Protein AF-A0A3D9FK11-F1 (afdb_monomer)

Foldseek 3Di:
DDDDDDDDDPDDPDPPPDPDDDFDDPPPPVVVRVVVSVVVCVVVCVVVVVVVPPDDDDPVVVVVVVVVVVVVVVVVVVVVVCVVVVD

Nearest PDB structures (foldseek):
  8any-assembly1_AQ  TM=7.984E-01  e=3.825E-03  Homo sapiens
  7og4-assembly1_AQ  TM=7.961E-01  e=4.132E-03  Homo sapiens
  6gaz-assembly1_AU  TM=7.133E-01  e=5.626E-03  Sus scrofa
  7nql-assembly1_AU  TM=8.027E-01  e=2.632E-02  Sus scrofa
  6nf8-assembly1_U  TM=9.015E-01  e=7.174E-02  Bos taurus

Organism: NCBI:txid680125

Sequence (87 aa):
MSAGVIGSRNEMVRLETYGFMQVSVRDNNVDQALRALKKKLQREGVYREMKLRRHYEKPSEKRARERAAAVRRARKLERKRLERDGS

InterPro domains:
  IPR001911 Small ribosomal subunit protein bS21 [MF_00358] (20-75)
  IPR001911 Small ribosomal subunit protein bS21 [PF01165] (22-75)
  IPR001911 Small ribosomal subunit protein bS21 [PR00976] (31-40)
  IPR001911 Small ribosomal subunit protein bS21 [PR00976] (43-53)
  IPR001911 Small ribosomal subunit protein bS21 [PR00976] (55-65)
  IPR001911 Small ribosomal subunit protein bS21 [PTHR21109] (21-76)
  IPR001911 Small ribosomal subunit protein bS21 [TIGR00030] (21-76)
  IPR018278 Small ribosomal subunit protein bS21, conserved site [PS01181] (31-43)
  IPR038380 Small ribosomal subunit protein bS21 superfamily [G3DSA:1.20.5.1150] (34-85)

Structure (mmCIF, N/CA/C/O backbone):
data_AF-A0A3D9FK11-F1
#
_entry.id   AF-A0A3D9FK11-F1
#
loop_
_atom_site.group_PDB
_atom_site.id
_atom_site.type_symbol
_atom_site.label_atom_id
_atom_site.label_alt_id
_atom_site.label_comp_id
_atom_site.label_asym_id
_atom_site.label_entity_id
_atom_site.label_seq_id
_atom_site.pdbx_PDB_ins_code
_atom_site.Cartn_x
_atom_site.Cartn_y
_atom_site.Cartn_z
_atom_site.occupancy
_atom_site.B_iso_or_equiv
_atom_site.auth_seq_id
_atom_site.auth_comp_id
_atom_site.auth_asym_id
_atom_site.auth_atom_id
_atom_site.pdbx_PDB_model_num
ATOM 1 N N . MET A 1 1 ? 24.555 -32.791 -46.141 1.00 45.47 1 MET A N 1
ATOM 2 C CA . MET A 1 1 ? 24.802 -33.158 -44.732 1.00 45.47 1 MET A CA 1
ATOM 3 C C . MET A 1 1 ? 25.217 -31.906 -43.978 1.00 45.47 1 MET A C 1
ATOM 5 O O . MET A 1 1 ? 26.353 -31.480 -44.101 1.00 45.47 1 MET A O 1
ATOM 9 N N . SER A 1 2 ? 24.286 -31.298 -43.251 1.00 37.12 2 SER A N 1
ATOM 10 C CA . SER A 1 2 ? 24.558 -30.271 -42.239 1.00 37.12 2 SER A CA 1
ATOM 11 C C . SER A 1 2 ? 23.332 -30.223 -41.328 1.00 37.12 2 SER A C 1
ATOM 13 O O . SER A 1 2 ? 22.315 -29.611 -41.640 1.00 37.12 2 SER A O 1
ATOM 15 N N . ALA A 1 3 ? 23.396 -30.995 -40.244 1.00 42.50 3 ALA A N 1
ATOM 16 C CA . ALA A 1 3 ? 22.359 -31.048 -39.227 1.00 42.50 3 ALA A CA 1
ATOM 17 C C . ALA A 1 3 ? 22.396 -29.751 -38.405 1.00 42.50 3 ALA A C 1
ATOM 19 O O . ALA A 1 3 ? 23.244 -29.583 -37.532 1.00 42.50 3 ALA A O 1
ATOM 20 N N . GLY A 1 4 ? 21.482 -28.827 -38.701 1.00 42.59 4 GLY A N 1
ATOM 21 C CA . GLY A 1 4 ? 21.180 -27.679 -37.850 1.00 42.59 4 GLY A CA 1
ATOM 22 C C . GLY A 1 4 ? 20.292 -28.105 -36.682 1.00 42.59 4 GLY A C 1
ATOM 23 O O . GLY A 1 4 ? 19.073 -28.000 -36.747 1.00 42.59 4 GLY A O 1
ATOM 24 N N . VAL A 1 5 ? 20.919 -28.622 -35.630 1.00 51.69 5 VAL A N 1
ATOM 25 C CA . VAL A 1 5 ? 20.375 -28.725 -34.265 1.00 51.69 5 VAL A CA 1
ATOM 26 C C . VAL A 1 5 ? 20.445 -27.286 -33.699 1.00 51.69 5 VAL A C 1
ATOM 28 O O . VAL A 1 5 ? 21.453 -26.624 -33.901 1.00 51.69 5 VAL A O 1
ATOM 31 N N . ILE A 1 6 ? 19.471 -26.650 -33.047 1.00 48.41 6 ILE A N 1
ATOM 32 C CA . ILE A 1 6 ? 18.576 -27.070 -31.972 1.00 48.41 6 ILE A CA 1
ATOM 33 C C . ILE A 1 6 ? 17.355 -26.132 -32.005 1.00 48.41 6 ILE A C 1
ATOM 35 O O . ILE A 1 6 ? 17.470 -24.935 -31.743 1.00 48.41 6 ILE A O 1
ATOM 39 N N . GLY A 1 7 ? 16.166 -26.684 -32.242 1.00 50.00 7 GLY A N 1
ATOM 40 C CA . GLY A 1 7 ? 14.945 -26.104 -31.694 1.00 50.00 7 GLY A CA 1
ATOM 41 C C . GLY A 1 7 ? 14.957 -26.314 -30.182 1.00 50.00 7 GLY 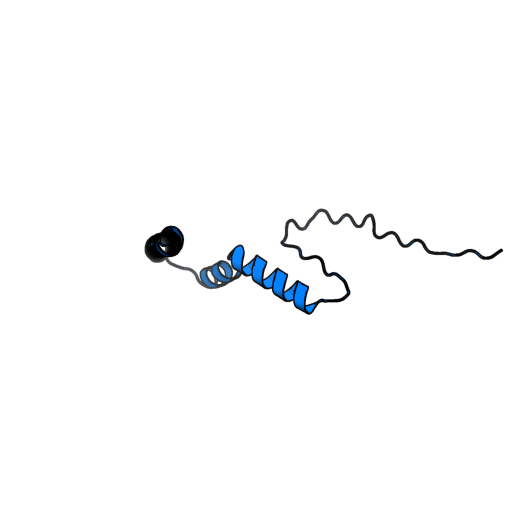A C 1
ATOM 42 O O . GLY A 1 7 ? 14.761 -27.436 -29.714 1.00 50.00 7 GLY A O 1
ATOM 43 N N . SER A 1 8 ? 15.207 -25.257 -29.406 1.00 48.66 8 SER A N 1
ATOM 44 C CA . SER A 1 8 ? 15.031 -25.317 -27.954 1.00 48.66 8 SER A CA 1
ATOM 45 C C . SER A 1 8 ? 13.662 -24.769 -27.595 1.00 48.66 8 SER A C 1
ATOM 47 O O . SER A 1 8 ? 13.479 -23.575 -27.374 1.00 48.66 8 SER A O 1
ATOM 49 N N . ARG A 1 9 ? 12.710 -25.705 -27.575 1.00 51.41 9 ARG A N 1
ATOM 50 C CA . ARG A 1 9 ? 11.531 -25.765 -26.706 1.00 51.41 9 ARG A CA 1
ATOM 51 C C . ARG A 1 9 ? 11.566 -24.730 -25.574 1.00 51.41 9 ARG A C 1
ATOM 53 O O . ARG A 1 9 ? 12.170 -24.974 -24.537 1.00 51.41 9 ARG A O 1
ATOM 60 N N . ASN A 1 10 ? 10.888 -23.605 -25.770 1.00 45.72 10 ASN A N 1
ATOM 61 C CA . ASN A 1 10 ? 10.402 -22.781 -24.661 1.00 45.72 10 ASN A CA 1
ATOM 62 C C . ASN A 1 10 ? 8.865 -22.788 -24.606 1.00 45.72 10 ASN A C 1
ATOM 64 O O . ASN A 1 10 ? 8.240 -21.905 -24.029 1.00 45.72 10 ASN A O 1
ATOM 68 N N . GLU A 1 11 ? 8.258 -23.822 -25.187 1.00 50.09 11 GLU A N 1
ATOM 69 C CA . GLU A 1 11 ? 6.981 -24.346 -24.729 1.00 50.09 11 GLU A CA 1
ATOM 70 C C . GLU A 1 11 ? 7.285 -25.466 -23.734 1.00 50.09 11 GLU A C 1
ATOM 72 O O . GLU A 1 11 ? 8.142 -26.311 -23.989 1.00 50.09 11 GLU A O 1
ATOM 77 N N . MET A 1 12 ? 6.537 -25.503 -22.632 1.00 35.97 12 MET A N 1
ATOM 78 C CA . MET A 1 12 ? 6.448 -26.661 -21.739 1.00 35.97 12 MET A CA 1
ATOM 79 C C . MET A 1 12 ? 7.543 -26.794 -20.664 1.00 35.97 12 MET A C 1
ATOM 81 O O . MET A 1 12 ? 8.121 -27.856 -20.465 1.00 35.97 12 MET A O 1
ATOM 85 N N . VAL A 1 13 ? 7.706 -25.760 -19.834 1.00 49.22 13 VAL A N 1
ATOM 86 C CA . VAL A 1 13 ? 7.854 -26.018 -18.391 1.00 49.22 13 VAL A CA 1
ATOM 87 C C . VAL A 1 13 ? 6.535 -25.646 -17.730 1.00 49.22 13 VAL A C 1
ATOM 89 O O . VAL A 1 13 ? 6.302 -24.509 -17.324 1.00 49.22 13 VAL A O 1
ATOM 92 N N . ARG A 1 14 ? 5.641 -26.641 -17.654 1.00 48.88 14 ARG A N 1
ATOM 93 C CA . ARG A 1 14 ? 4.672 -26.708 -16.561 1.00 48.88 14 ARG A CA 1
ATOM 94 C C . ARG A 1 14 ? 5.475 -26.600 -15.270 1.00 48.88 14 ARG A C 1
ATOM 96 O O . ARG A 1 14 ? 6.166 -27.538 -14.896 1.00 48.88 14 ARG A O 1
ATOM 103 N N . LEU A 1 15 ? 5.331 -25.480 -14.586 1.00 42.34 15 LEU A N 1
ATOM 104 C CA . LEU A 1 15 ? 5.266 -25.479 -13.136 1.00 42.34 15 LEU A CA 1
ATOM 105 C C . LEU A 1 15 ? 3.923 -24.850 -12.779 1.00 42.34 15 LEU A C 1
ATOM 107 O O . LEU A 1 15 ? 3.806 -23.681 -12.418 1.00 42.34 15 LEU A O 1
ATOM 111 N N . GLU A 1 16 ? 2.877 -25.657 -12.940 1.00 45.16 16 GLU A N 1
ATOM 112 C CA . GLU A 1 16 ? 1.669 -25.513 -12.140 1.00 45.16 16 GLU A CA 1
ATOM 113 C C . GLU A 1 16 ? 2.096 -25.641 -10.675 1.00 45.16 16 GLU A C 1
ATOM 115 O O . GLU A 1 16 ? 2.310 -26.750 -10.207 1.00 45.16 16 GLU A O 1
ATOM 120 N N . THR A 1 17 ? 2.362 -24.523 -9.991 1.00 54.44 17 THR A N 1
ATOM 121 C CA . THR A 1 17 ? 2.396 -24.418 -8.509 1.00 54.44 17 THR A CA 1
ATOM 122 C C . THR A 1 17 ? 2.694 -23.017 -7.961 1.00 54.44 17 THR A C 1
ATOM 124 O O . THR A 1 17 ? 2.845 -22.873 -6.753 1.00 54.44 17 THR A O 1
ATOM 127 N N . TYR A 1 18 ? 2.703 -21.946 -8.762 1.00 47.00 18 TYR A N 1
ATOM 128 C CA . TYR A 1 18 ? 2.761 -20.592 -8.201 1.00 47.00 18 TYR A CA 1
ATOM 129 C C . TYR A 1 18 ? 1.649 -19.706 -8.771 1.00 47.00 18 TYR A C 1
ATOM 131 O O . TYR A 1 18 ? 1.829 -19.027 -9.775 1.00 47.00 18 TYR A O 1
ATOM 139 N N . GLY A 1 19 ? 0.508 -19.647 -8.076 1.00 52.41 19 GLY A N 1
ATOM 140 C CA . GLY A 1 19 ? -0.508 -18.595 -8.243 1.00 52.41 19 GLY A CA 1
ATOM 141 C C . GLY A 1 19 ? -0.026 -17.227 -7.737 1.00 52.41 19 GLY A C 1
ATOM 142 O O . GLY A 1 19 ? -0.747 -16.540 -7.020 1.00 52.41 19 GLY A O 1
ATOM 143 N N . PHE A 1 20 ? 1.222 -16.863 -8.039 1.00 64.56 20 PHE A N 1
ATOM 144 C CA . PHE A 1 20 ? 1.901 -15.675 -7.533 1.00 64.56 20 PHE A CA 1
ATOM 145 C C . PHE A 1 20 ? 2.121 -14.651 -8.648 1.00 64.56 20 PHE A C 1
ATOM 147 O O . PHE A 1 20 ? 2.247 -14.978 -9.827 1.00 64.56 20 PHE A O 1
ATOM 154 N N . MET A 1 21 ? 2.160 -13.380 -8.254 1.00 76.88 21 MET A N 1
ATOM 155 C CA . MET A 1 21 ? 2.246 -12.238 -9.156 1.00 76.88 21 MET A CA 1
ATOM 156 C C . MET A 1 21 ? 3.463 -12.279 -10.099 1.00 76.88 21 MET A C 1
ATOM 158 O O . MET A 1 21 ? 4.608 -12.231 -9.653 1.00 76.88 21 MET A O 1
ATOM 162 N N . GLN A 1 22 ? 3.198 -12.255 -11.412 1.00 79.88 22 GLN A N 1
ATOM 163 C CA . GLN A 1 22 ? 4.201 -12.348 -12.480 1.00 79.88 22 GL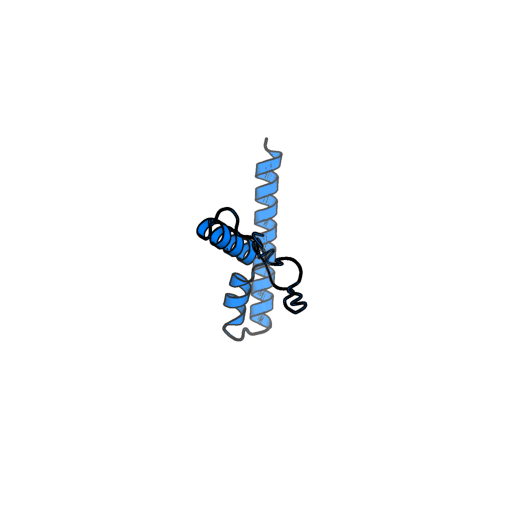N A CA 1
ATOM 164 C C . GLN A 1 22 ? 4.365 -11.037 -13.284 1.00 79.88 22 GLN A C 1
ATOM 166 O O . GLN A 1 22 ? 3.424 -10.246 -13.473 1.00 79.88 22 GLN A O 1
ATOM 171 N N . VAL A 1 23 ? 5.574 -10.813 -13.812 1.00 83.19 23 VAL A N 1
ATOM 172 C CA . VAL A 1 23 ? 5.882 -9.788 -14.826 1.00 83.19 23 VAL A CA 1
ATOM 173 C C . VAL A 1 23 ? 6.741 -10.395 -15.936 1.00 83.19 23 VAL A C 1
ATOM 175 O O . VAL A 1 23 ? 7.736 -11.050 -15.654 1.00 83.19 23 VAL A O 1
ATOM 178 N N . SER A 1 24 ? 6.360 -10.161 -17.196 1.00 84.50 24 SER A N 1
ATOM 179 C CA . SER A 1 24 ? 7.158 -10.520 -18.372 1.00 84.50 24 SER A CA 1
ATOM 180 C C . SER A 1 24 ? 8.229 -9.462 -18.635 1.00 84.50 24 SER A C 1
ATOM 182 O O . SER A 1 24 ? 7.904 -8.274 -18.714 1.00 84.50 24 SER A O 1
ATOM 184 N N . VAL A 1 25 ? 9.475 -9.885 -18.827 1.00 86.31 25 VAL A N 1
ATOM 185 C CA . VAL A 1 25 ? 10.569 -9.022 -19.290 1.00 86.31 25 VAL A CA 1
ATOM 186 C C . VAL A 1 25 ? 10.620 -9.109 -20.816 1.00 86.31 25 VAL A C 1
ATOM 188 O O . VAL A 1 25 ? 10.574 -10.208 -21.363 1.00 86.31 25 VAL A O 1
ATOM 191 N N . ARG A 1 26 ? 10.689 -7.967 -21.505 1.00 85.06 26 ARG A N 1
ATOM 192 C CA . ARG A 1 26 ? 10.890 -7.889 -22.962 1.00 85.06 26 ARG A CA 1
ATOM 193 C C . ARG A 1 26 ? 12.180 -7.125 -23.246 1.00 85.06 26 ARG A C 1
ATOM 195 O O . ARG A 1 26 ? 12.559 -6.269 -22.446 1.00 85.06 26 ARG A O 1
ATOM 202 N N . ASP A 1 27 ? 12.855 -7.473 -24.339 1.00 80.12 27 ASP A N 1
ATOM 203 C CA . ASP A 1 27 ? 14.008 -6.735 -24.884 1.00 80.12 27 ASP A CA 1
ATOM 204 C C . ASP A 1 27 ? 15.156 -6.511 -23.881 1.00 80.12 27 ASP A C 1
ATOM 206 O O . ASP A 1 27 ? 15.812 -5.474 -23.872 1.00 80.12 27 ASP A O 1
ATOM 210 N N . ASN A 1 28 ? 15.367 -7.481 -22.983 1.00 79.75 28 ASN A N 1
ATOM 211 C CA . ASN A 1 28 ? 16.339 -7.426 -21.884 1.00 79.75 28 ASN A CA 1
ATOM 212 C C . ASN A 1 28 ? 16.181 -6.216 -20.929 1.00 79.75 28 ASN A C 1
ATOM 214 O O . ASN A 1 28 ? 17.089 -5.888 -20.167 1.00 79.75 28 ASN A O 1
ATOM 218 N N . ASN A 1 29 ? 15.018 -5.553 -20.922 1.00 84.88 29 ASN A N 1
ATOM 219 C CA . ASN A 1 29 ? 14.762 -4.398 -20.062 1.00 84.88 29 ASN A CA 1
ATOM 220 C C . ASN A 1 29 ? 14.278 -4.828 -18.667 1.00 84.88 29 ASN A C 1
ATOM 222 O O . ASN A 1 29 ? 13.095 -4.744 -18.312 1.00 84.88 29 ASN A O 1
ATOM 226 N N . VAL A 1 30 ? 15.220 -5.320 -17.867 1.00 83.44 30 VAL A N 1
ATOM 227 C CA . VAL A 1 30 ? 14.961 -5.853 -16.522 1.00 83.44 30 VAL A CA 1
ATOM 228 C C . VAL A 1 30 ? 14.494 -4.759 -15.559 1.00 83.44 30 VAL A C 1
ATOM 230 O O . VAL A 1 30 ? 13.558 -4.970 -14.784 1.00 83.44 30 VAL A O 1
ATOM 233 N N . ASP A 1 31 ? 15.064 -3.558 -15.638 1.00 86.69 31 ASP A N 1
ATOM 234 C CA . ASP A 1 31 ? 14.715 -2.453 -14.738 1.00 86.69 31 ASP A CA 1
ATOM 235 C C . ASP A 1 31 ? 13.257 -2.020 -14.873 1.00 86.69 31 ASP A C 1
ATOM 237 O O . ASP A 1 31 ? 12.571 -1.743 -13.879 1.00 86.69 31 ASP A O 1
ATOM 241 N N . GLN A 1 32 ? 12.741 -1.982 -16.102 1.00 86.62 32 GLN A N 1
ATOM 242 C CA . GLN A 1 32 ? 11.344 -1.648 -16.334 1.00 86.62 32 GLN A CA 1
ATOM 243 C C . GLN A 1 32 ? 10.415 -2.736 -15.788 1.00 86.62 32 GLN A C 1
ATOM 245 O O . GLN A 1 32 ? 9.401 -2.413 -15.158 1.00 86.62 32 GLN A O 1
ATOM 250 N N . ALA A 1 33 ? 10.777 -4.009 -15.959 1.00 85.69 33 ALA A N 1
ATOM 251 C CA . ALA A 1 33 ? 10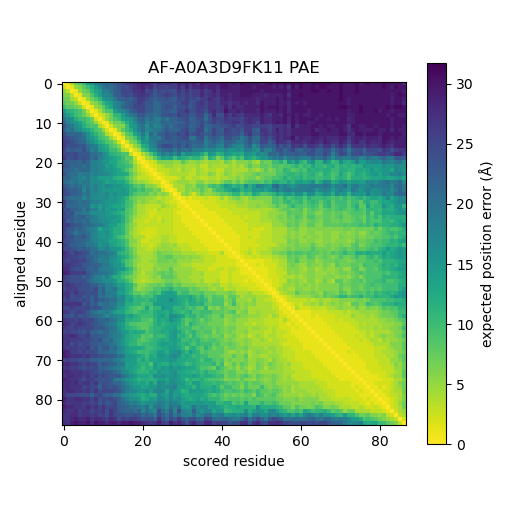.022 -5.127 -15.408 1.00 85.69 33 ALA A CA 1
ATOM 252 C C . ALA A 1 33 ? 9.993 -5.095 -13.871 1.00 85.69 33 ALA A C 1
ATOM 254 O O . ALA A 1 33 ? 8.923 -5.234 -13.272 1.00 85.69 33 ALA A O 1
ATOM 255 N N . LEU A 1 34 ? 11.121 -4.797 -13.219 1.00 87.88 34 LEU A N 1
ATOM 256 C CA . LEU A 1 34 ? 11.190 -4.637 -11.763 1.00 87.88 34 LEU A CA 1
ATOM 257 C C . LEU A 1 34 ? 10.336 -3.460 -11.274 1.00 87.88 34 LEU A C 1
ATOM 259 O O . LEU A 1 34 ? 9.604 -3.576 -10.284 1.00 87.88 34 LEU A O 1
ATOM 263 N N . ARG A 1 35 ? 10.349 -2.329 -11.991 1.00 88.44 35 ARG A N 1
ATOM 264 C CA . ARG A 1 35 ? 9.467 -1.188 -11.692 1.00 88.44 35 ARG A CA 1
ATOM 265 C C . ARG A 1 35 ? 7.993 -1.556 -11.846 1.00 88.44 35 ARG A C 1
ATOM 267 O O . ARG A 1 35 ? 7.177 -1.155 -11.012 1.00 88.44 35 ARG A O 1
ATOM 274 N N . ALA A 1 36 ? 7.641 -2.303 -12.889 1.00 88.00 36 ALA A N 1
ATOM 275 C CA . ALA A 1 36 ? 6.279 -2.770 -13.112 1.00 88.00 36 ALA A CA 1
ATOM 276 C C . ALA A 1 36 ? 5.831 -3.730 -12.000 1.00 88.00 36 ALA A C 1
ATOM 278 O O . ALA A 1 36 ? 4.745 -3.548 -11.449 1.00 88.00 36 ALA A O 1
ATOM 279 N N . LEU A 1 37 ? 6.687 -4.674 -11.601 1.00 87.94 37 LEU A N 1
ATOM 280 C CA . LEU A 1 37 ? 6.422 -5.614 -10.511 1.00 87.94 37 LEU A CA 1
ATOM 281 C C . LEU A 1 37 ? 6.183 -4.878 -9.190 1.00 87.94 37 LEU A C 1
ATOM 283 O O . LEU A 1 37 ? 5.158 -5.085 -8.541 1.00 87.94 37 LEU A O 1
ATOM 287 N N . LYS A 1 38 ? 7.067 -3.937 -8.837 1.00 88.44 38 LYS A N 1
ATOM 288 C CA . LYS A 1 38 ? 6.918 -3.098 -7.640 1.00 88.44 38 LYS A CA 1
ATOM 289 C C . LYS A 1 38 ? 5.595 -2.332 -7.644 1.00 88.44 38 LYS A C 1
ATOM 291 O O . LYS A 1 38 ? 4.913 -2.284 -6.622 1.00 88.44 38 LYS A O 1
ATOM 296 N N . LYS A 1 39 ? 5.202 -1.759 -8.787 1.00 89.62 39 LYS A N 1
ATOM 297 C CA . LYS A 1 39 ? 3.914 -1.061 -8.925 1.00 89.62 39 LYS A CA 1
ATOM 298 C C . LYS A 1 39 ? 2.728 -2.009 -8.739 1.00 89.62 39 LYS A C 1
ATOM 300 O O . LYS A 1 39 ? 1.766 -1.618 -8.080 1.00 89.62 39 LYS A O 1
ATOM 305 N N . LYS A 1 40 ? 2.775 -3.231 -9.279 1.00 86.44 40 LYS A N 1
ATOM 306 C CA . LYS A 1 40 ? 1.701 -4.214 -9.071 1.00 86.44 40 LYS A CA 1
ATOM 307 C C . LYS A 1 40 ? 1.610 -4.647 -7.596 1.00 86.44 40 LYS A C 1
ATOM 309 O O . LYS A 1 40 ? 0.534 -4.538 -7.018 1.00 86.44 40 LYS A O 1
ATOM 314 N N . LEU A 1 41 ? 2.737 -4.957 -6.942 1.00 85.12 41 LEU A N 1
ATOM 315 C CA . LEU A 1 41 ? 2.808 -5.276 -5.499 1.00 85.12 41 LEU A CA 1
ATOM 316 C C . LEU A 1 41 ? 2.259 -4.155 -4.608 1.00 85.12 41 LEU A C 1
ATOM 318 O O . LEU A 1 41 ? 1.602 -4.400 -3.597 1.00 85.12 41 LEU A O 1
ATOM 322 N N . GLN A 1 42 ? 2.510 -2.901 -4.982 1.00 86.25 42 GLN A N 1
ATOM 323 C CA . GLN A 1 42 ? 1.959 -1.748 -4.273 1.00 86.25 42 GLN A CA 1
ATOM 324 C C . GLN A 1 42 ? 0.443 -1.611 -4.451 1.00 86.25 42 GLN A C 1
ATOM 326 O O . GLN A 1 42 ? -0.232 -1.221 -3.499 1.00 86.25 42 GLN A O 1
ATOM 331 N N . ARG A 1 43 ? -0.097 -1.927 -5.637 1.00 85.12 43 ARG A N 1
ATOM 332 C CA . ARG A 1 43 ? -1.546 -1.901 -5.906 1.00 85.12 43 ARG A CA 1
ATOM 333 C C . ARG A 1 43 ? -2.285 -2.992 -5.145 1.00 85.12 43 ARG A C 1
ATOM 335 O O . ARG A 1 43 ? -3.317 -2.700 -4.553 1.00 85.12 43 ARG A O 1
ATOM 342 N N . GLU A 1 44 ? -1.729 -4.199 -5.121 1.00 84.25 44 GLU A N 1
ATOM 343 C CA . GLU A 1 44 ? -2.265 -5.315 -4.332 1.00 84.25 44 GLU A CA 1
ATOM 344 C C . GLU A 1 44 ? -2.149 -5.070 -2.822 1.00 84.25 44 GLU A C 1
ATOM 346 O O . GLU A 1 44 ? -2.824 -5.708 -2.025 1.00 84.25 44 GLU A O 1
ATOM 351 N N . GLY A 1 45 ? -1.334 -4.095 -2.403 1.00 83.06 45 GLY A N 1
ATOM 352 C CA . GLY A 1 45 ? -1.215 -3.703 -1.003 1.00 83.06 45 GLY A CA 1
ATOM 353 C C . GLY A 1 45 ? -0.329 -4.633 -0.176 1.00 83.06 45 GLY A C 1
ATOM 354 O O . GLY A 1 45 ? -0.242 -4.441 1.037 1.00 83.06 45 GLY A O 1
ATOM 355 N N . VAL A 1 46 ? 0.392 -5.558 -0.817 1.00 84.88 46 VAL A N 1
ATOM 356 C CA . VAL A 1 46 ? 1.257 -6.561 -0.174 1.00 84.88 46 VAL A CA 1
ATOM 357 C C . VAL A 1 46 ? 2.237 -5.905 0.798 1.00 84.88 46 VAL A C 1
ATOM 359 O O . VAL A 1 46 ? 2.298 -6.274 1.963 1.00 84.88 46 VAL A O 1
ATOM 362 N N . TYR A 1 47 ? 2.934 -4.841 0.391 1.00 83.69 47 TYR A N 1
ATOM 363 C CA . TYR A 1 47 ? 3.867 -4.137 1.284 1.00 83.69 47 TYR A CA 1
ATOM 364 C C . TYR A 1 47 ? 3.192 -3.488 2.497 1.00 83.69 47 TYR A C 1
ATOM 366 O O . TYR A 1 47 ? 3.777 -3.407 3.580 1.00 83.69 47 TYR A O 1
ATOM 374 N N . ARG A 1 48 ? 1.961 -2.998 2.324 1.00 84.38 48 ARG A N 1
ATOM 375 C 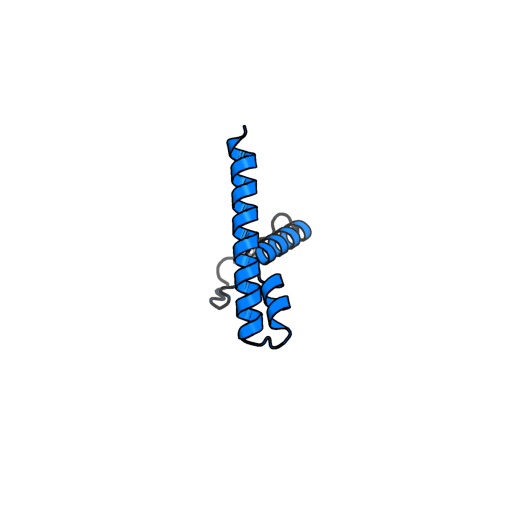CA . ARG A 1 48 ? 1.189 -2.401 3.415 1.00 84.38 48 ARG A CA 1
ATOM 376 C C . ARG A 1 48 ? 0.783 -3.479 4.410 1.00 84.38 48 ARG A C 1
ATOM 378 O O . ARG A 1 48 ? 0.918 -3.267 5.612 1.00 84.38 48 ARG A O 1
ATOM 385 N N . GLU A 1 49 ? 0.336 -4.620 3.911 1.00 85.12 49 GLU A N 1
ATOM 386 C CA . GLU A 1 49 ? -0.019 -5.775 4.722 1.00 85.12 49 GLU A CA 1
ATOM 387 C C . GLU A 1 49 ? 1.192 -6.365 5.449 1.00 85.12 49 GLU A C 1
ATOM 389 O O . GLU A 1 49 ? 1.140 -6.551 6.663 1.00 85.12 49 GLU A O 1
ATOM 394 N N . MET A 1 50 ? 2.320 -6.526 4.755 1.00 87.12 50 MET A N 1
ATOM 395 C CA . MET A 1 50 ? 3.587 -6.948 5.354 1.00 87.12 50 MET A CA 1
ATOM 396 C C . MET A 1 50 ? 4.014 -6.028 6.497 1.00 87.12 50 MET A C 1
ATOM 398 O O . MET A 1 50 ? 4.521 -6.516 7.499 1.00 87.12 50 MET A O 1
ATOM 402 N N . LYS A 1 51 ? 3.815 -4.705 6.382 1.00 86.19 51 LYS A N 1
ATOM 403 C CA . LYS A 1 51 ? 4.119 -3.754 7.466 1.00 86.19 51 LYS A CA 1
ATOM 404 C C . LYS A 1 51 ? 3.138 -3.875 8.636 1.00 86.19 51 LYS A C 1
ATOM 406 O O . LYS A 1 51 ? 3.557 -3.800 9.785 1.00 86.19 51 LYS A O 1
ATOM 411 N N . LEU A 1 52 ? 1.851 -4.050 8.342 1.00 83.25 52 LEU A N 1
ATOM 412 C CA . LEU A 1 52 ? 0.783 -4.175 9.338 1.00 83.25 52 LEU A CA 1
ATOM 413 C C . LEU A 1 52 ? 0.878 -5.463 10.160 1.00 83.25 52 LEU A C 1
ATOM 415 O O . LEU A 1 52 ? 0.533 -5.446 11.334 1.00 83.25 52 LEU A O 1
ATOM 419 N N . ARG A 1 53 ? 1.354 -6.554 9.556 1.00 84.25 53 ARG A N 1
ATOM 420 C CA . ARG A 1 53 ? 1.438 -7.880 10.183 1.00 84.25 53 ARG A CA 1
ATOM 421 C C . ARG A 1 53 ? 2.773 -8.168 10.885 1.00 84.25 53 ARG A C 1
ATOM 423 O O . ARG A 1 53 ? 2.951 -9.276 11.373 1.00 84.25 53 ARG A O 1
ATOM 430 N N . ARG A 1 54 ? 3.714 -7.212 10.953 1.00 85.19 54 ARG A N 1
ATOM 431 C CA . ARG A 1 54 ? 5.028 -7.435 11.607 1.00 85.19 54 ARG A CA 1
ATOM 432 C C . ARG A 1 54 ? 4.924 -7.716 13.103 1.00 85.19 54 ARG A C 1
ATOM 434 O O . ARG A 1 54 ? 5.781 -8.397 13.650 1.00 85.19 54 ARG A O 1
ATOM 441 N N . HIS A 1 55 ? 3.903 -7.167 13.751 1.00 86.00 55 HIS A N 1
ATOM 442 C CA . HIS A 1 55 ? 3.687 -7.286 15.186 1.00 86.00 55 HIS A CA 1
ATOM 443 C C . HIS A 1 55 ? 2.215 -7.581 15.454 1.00 86.00 55 HIS A C 1
ATOM 445 O O . HIS A 1 55 ? 1.346 -7.192 14.669 1.00 86.00 55 HIS A O 1
ATOM 451 N N . TYR A 1 56 ? 1.940 -8.264 16.565 1.00 87.00 56 TYR A N 1
ATOM 452 C CA . TYR A 1 56 ? 0.571 -8.475 17.013 1.00 87.00 56 TYR A CA 1
ATOM 453 C C . TYR A 1 56 ? -0.080 -7.130 17.341 1.00 87.00 56 TYR A C 1
ATOM 455 O O . TYR A 1 56 ? 0.473 -6.320 18.082 1.00 87.00 56 TYR A O 1
ATOM 463 N N . GLU A 1 57 ? -1.270 -6.915 16.798 1.00 86.50 57 GLU A N 1
ATOM 464 C CA . GLU A 1 57 ? -2.111 -5.777 17.132 1.00 86.50 57 GLU A CA 1
ATOM 465 C C . GLU A 1 57 ? -3.337 -6.272 17.889 1.00 86.50 57 GLU A C 1
ATOM 467 O O . GLU A 1 57 ? -3.998 -7.228 17.471 1.00 86.50 57 GLU A O 1
ATOM 472 N N . LYS A 1 58 ? -3.689 -5.579 18.974 1.00 92.94 58 LYS A N 1
ATOM 473 C CA . LYS A 1 58 ? -4.898 -5.904 19.725 1.00 92.94 58 LYS A CA 1
ATOM 474 C C . LYS A 1 58 ? -6.150 -5.737 18.843 1.00 92.94 58 LYS A C 1
ATOM 476 O O . LYS A 1 58 ? -6.254 -4.771 18.083 1.00 92.94 58 LYS A O 1
ATOM 481 N N . PRO A 1 59 ? -7.172 -6.604 18.982 1.00 89.62 59 PRO A N 1
ATOM 482 C CA . PRO A 1 59 ? -8.383 -6.532 18.161 1.00 89.62 59 PRO A CA 1
ATOM 483 C C . PRO A 1 59 ? -9.121 -5.185 18.223 1.00 89.62 59 PRO A C 1
ATOM 485 O O . PRO A 1 59 ? -9.763 -4.789 17.251 1.00 89.62 59 PRO A O 1
ATOM 488 N N . SER A 1 60 ? -9.054 -4.478 19.355 1.00 89.12 60 SER A N 1
ATOM 489 C CA . SER A 1 60 ? -9.639 -3.143 19.532 1.00 89.12 60 SER A CA 1
ATOM 490 C C . SER A 1 60 ? -8.922 -2.077 18.695 1.00 89.12 60 SER A C 1
ATOM 492 O O . SER A 1 60 ? -9.573 -1.308 17.987 1.00 89.12 60 SER A O 1
ATOM 494 N N . GLU A 1 61 ? -7.591 -2.068 18.725 1.00 88.06 61 GLU A N 1
ATOM 495 C CA . GLU A 1 61 ? -6.738 -1.157 17.953 1.00 88.06 61 GLU A CA 1
ATOM 496 C C . GLU A 1 61 ? -6.906 -1.398 16.450 1.00 88.06 61 GLU A C 1
ATOM 498 O O . GLU A 1 61 ? -7.101 -0.447 15.683 1.00 88.06 61 GLU A O 1
ATOM 503 N N . LYS A 1 62 ? -6.994 -2.675 16.048 1.00 88.44 62 LYS A N 1
ATOM 504 C CA . LYS A 1 62 ? -7.256 -3.067 14.658 1.00 88.44 62 LYS A CA 1
ATOM 505 C C . LYS A 1 62 ? -8.556 -2.459 14.145 1.00 88.44 62 LYS A C 1
ATOM 507 O O . LYS A 1 62 ? -8.561 -1.797 13.103 1.00 88.44 62 LYS A O 1
ATOM 512 N N . ARG A 1 63 ? -9.641 -2.611 14.916 1.00 88.94 63 ARG A N 1
ATOM 513 C CA . ARG A 1 63 ? -10.961 -2.038 14.602 1.00 88.94 63 ARG A CA 1
ATOM 514 C C . ARG A 1 63 ? -10.917 -0.511 14.510 1.00 88.94 63 ARG A C 1
ATOM 516 O O . ARG A 1 63 ? -11.495 0.059 13.583 1.00 88.94 63 ARG A O 1
ATOM 523 N N . ALA A 1 64 ? -10.226 0.164 15.429 1.00 90.44 64 ALA A N 1
ATOM 524 C CA . ALA A 1 64 ? -10.089 1.622 15.403 1.00 90.44 64 ALA A CA 1
ATOM 525 C C . ALA A 1 64 ? -9.345 2.106 14.145 1.00 90.44 64 ALA A C 1
ATOM 527 O O . ALA A 1 64 ? -9.792 3.033 13.460 1.00 90.44 64 ALA A O 1
ATOM 528 N N . ARG A 1 65 ? -8.250 1.433 13.778 1.00 88.69 65 ARG A N 1
ATOM 529 C CA . ARG A 1 65 ? -7.474 1.752 12.577 1.00 88.69 65 ARG A CA 1
ATOM 530 C C . ARG A 1 65 ? -8.245 1.489 11.286 1.00 88.69 65 ARG A C 1
ATOM 532 O O . ARG A 1 65 ? -8.169 2.306 10.367 1.00 88.69 65 ARG A O 1
ATOM 539 N N . GLU A 1 66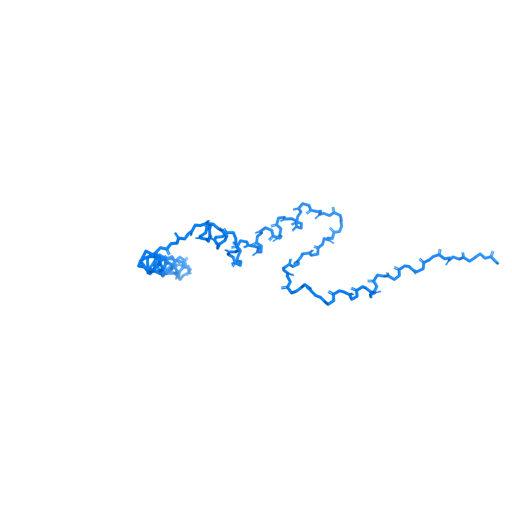 ? -8.974 0.382 11.194 1.00 88.62 66 GLU A N 1
ATOM 540 C CA . GLU A 1 66 ? -9.796 0.062 10.021 1.00 88.62 66 GLU A CA 1
ATOM 541 C C . GLU A 1 66 ? -10.887 1.114 9.796 1.00 88.62 66 GLU A C 1
ATOM 543 O O . GLU A 1 66 ? -11.028 1.613 8.675 1.00 88.62 66 GLU A O 1
ATOM 548 N N . ARG A 1 67 ? -11.574 1.539 10.868 1.00 90.56 67 ARG A N 1
ATOM 549 C CA . ARG A 1 67 ? -12.560 2.633 10.827 1.00 90.56 67 ARG A CA 1
ATO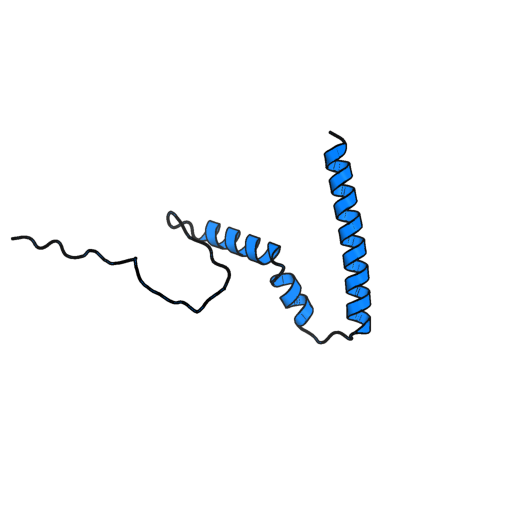M 550 C C . ARG A 1 67 ? -11.929 3.938 10.339 1.00 90.56 67 ARG A C 1
ATOM 552 O O . ARG A 1 67 ? -12.415 4.538 9.382 1.00 90.56 67 ARG A O 1
ATOM 559 N N . ALA A 1 68 ? -10.796 4.338 10.916 1.00 90.25 68 ALA A N 1
ATOM 560 C CA . ALA A 1 68 ? -10.082 5.540 10.486 1.00 90.25 68 ALA A CA 1
ATOM 561 C C . ALA A 1 68 ? -9.621 5.457 9.016 1.00 90.25 68 ALA A C 1
ATOM 563 O O . ALA A 1 68 ? -9.704 6.434 8.268 1.00 90.25 68 ALA A O 1
ATOM 564 N N . ALA A 1 69 ? -9.160 4.287 8.564 1.00 89.31 69 ALA A N 1
ATOM 565 C CA . ALA A 1 69 ? -8.754 4.066 7.179 1.00 89.31 69 ALA A CA 1
ATOM 566 C C . ALA A 1 69 ? -9.941 4.092 6.201 1.00 89.31 69 ALA A C 1
ATOM 568 O O . ALA A 1 69 ? -9.775 4.559 5.073 1.00 89.31 69 ALA A O 1
ATOM 569 N N . ALA A 1 70 ? -11.120 3.610 6.600 1.00 89.94 70 ALA A N 1
ATOM 570 C CA . ALA A 1 70 ? -12.342 3.695 5.803 1.00 89.94 70 ALA A CA 1
ATOM 571 C C . ALA A 1 70 ? -12.771 5.154 5.596 1.00 89.94 70 ALA A C 1
ATOM 573 O O . ALA A 1 70 ? -12.932 5.576 4.452 1.00 89.94 70 ALA A O 1
ATOM 574 N N . VAL A 1 71 ? -12.816 5.952 6.668 1.00 93.12 71 VAL A N 1
ATOM 575 C CA . VAL A 1 71 ? -13.147 7.387 6.594 1.00 93.12 71 VAL A CA 1
ATOM 576 C C . VAL A 1 71 ? -12.159 8.139 5.696 1.00 93.12 71 VAL A C 1
ATOM 578 O O . VAL A 1 71 ? -12.563 8.894 4.814 1.00 93.12 71 VAL A O 1
ATOM 581 N N . ARG A 1 72 ? -10.849 7.891 5.846 1.00 91.19 72 ARG A N 1
ATOM 582 C CA . ARG A 1 72 ? -9.822 8.502 4.979 1.00 91.19 72 ARG A CA 1
ATOM 583 C C . ARG A 1 72 ? -9.988 8.114 3.508 1.00 91.19 72 ARG A C 1
ATOM 585 O O . ARG A 1 72 ? -9.778 8.952 2.633 1.00 91.19 72 ARG A O 1
ATOM 592 N N . ARG A 1 73 ? -10.346 6.855 3.220 1.00 89.19 73 ARG A N 1
ATOM 593 C CA . ARG A 1 73 ? -10.604 6.387 1.847 1.00 89.19 73 ARG A CA 1
ATOM 594 C C . ARG A 1 73 ? -11.835 7.060 1.245 1.00 89.19 73 ARG A C 1
ATOM 596 O O . ARG A 1 73 ? -11.743 7.502 0.105 1.00 89.19 73 ARG A O 1
ATOM 603 N N . ALA A 1 74 ? -12.921 7.181 2.008 1.00 90.12 74 ALA A N 1
ATOM 604 C CA . ALA A 1 74 ? -14.143 7.852 1.571 1.00 90.12 74 ALA A CA 1
ATOM 605 C C . ALA A 1 74 ? -13.877 9.321 1.206 1.00 90.12 74 ALA A C 1
ATOM 607 O O . ALA A 1 74 ? -14.118 9.714 0.069 1.00 90.12 74 ALA A O 1
ATOM 608 N N . ARG A 1 75 ? -13.228 10.080 2.100 1.00 91.88 75 ARG A N 1
ATOM 609 C CA . ARG A 1 75 ? -12.853 11.486 1.846 1.00 91.88 75 ARG A CA 1
ATOM 610 C C . ARG A 1 75 ? -11.952 11.649 0.621 1.00 91.88 75 ARG A C 1
ATOM 612 O O . ARG A 1 75 ? -12.103 12.582 -0.158 1.00 91.88 75 ARG A O 1
ATOM 619 N N . LYS A 1 76 ? -10.997 10.731 0.425 1.00 90.56 76 LYS A N 1
ATOM 620 C CA . LYS A 1 76 ? -10.120 10.753 -0.755 1.00 90.56 76 LYS A CA 1
ATOM 621 C C . LYS A 1 76 ? -10.889 10.474 -2.049 1.00 90.56 76 LYS A C 1
ATOM 623 O O . LYS A 1 76 ? -10.53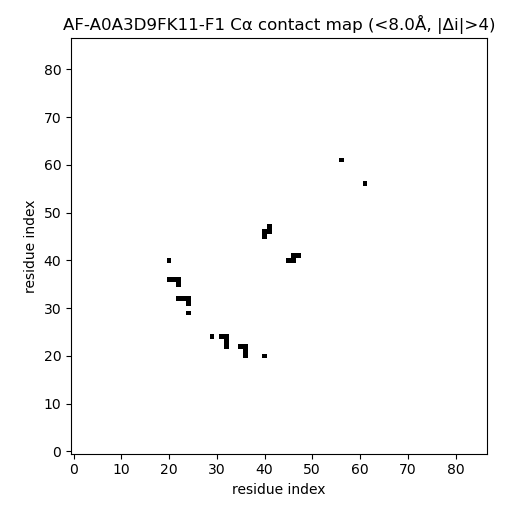9 11.043 -3.078 1.00 90.56 76 LYS A O 1
ATOM 628 N N . LEU A 1 77 ? -11.870 9.571 -2.017 1.00 89.44 77 LEU A N 1
ATOM 629 C CA . LEU A 1 77 ? -12.698 9.252 -3.179 1.00 89.44 77 LEU A CA 1
ATOM 630 C C . LEU A 1 77 ? -13.592 10.434 -3.552 1.00 89.44 77 LEU A C 1
ATOM 632 O O . LEU A 1 77 ? -13.650 10.790 -4.721 1.00 89.44 77 LEU A O 1
ATOM 636 N N . GLU A 1 78 ? -14.232 11.046 -2.561 1.00 88.75 78 GLU A N 1
ATOM 637 C CA . GLU A 1 78 ? -15.066 12.235 -2.727 1.00 88.75 78 GLU A CA 1
ATOM 638 C C . GLU A 1 78 ? -14.274 13.395 -3.334 1.00 88.75 78 GLU A C 1
ATOM 640 O O . GLU A 1 78 ? -14.662 13.920 -4.372 1.00 88.75 78 GLU A O 1
ATOM 645 N N . ARG A 1 79 ? -13.087 13.697 -2.790 1.00 90.19 79 ARG A N 1
ATOM 646 C CA . ARG A 1 79 ? -12.200 14.719 -3.363 1.00 90.19 79 ARG A CA 1
ATOM 647 C C . ARG A 1 79 ? -11.864 14.444 -4.832 1.00 90.19 79 ARG A C 1
ATOM 649 O O . ARG A 1 79 ? -11.937 15.340 -5.658 1.00 90.19 79 ARG A O 1
ATOM 656 N N . LYS A 1 80 ? -11.543 13.190 -5.168 1.00 89.44 80 LYS A N 1
ATOM 657 C CA . LYS A 1 80 ? -11.251 12.782 -6.552 1.00 89.44 80 LYS A CA 1
ATOM 658 C C . LYS A 1 80 ? -12.458 12.855 -7.492 1.00 89.44 80 LYS A C 1
ATOM 660 O O . LYS A 1 80 ? -12.247 12.937 -8.696 1.00 89.44 80 LYS A O 1
ATOM 665 N N . ARG A 1 81 ? -13.687 12.733 -6.975 1.00 88.25 81 ARG A N 1
ATOM 666 C CA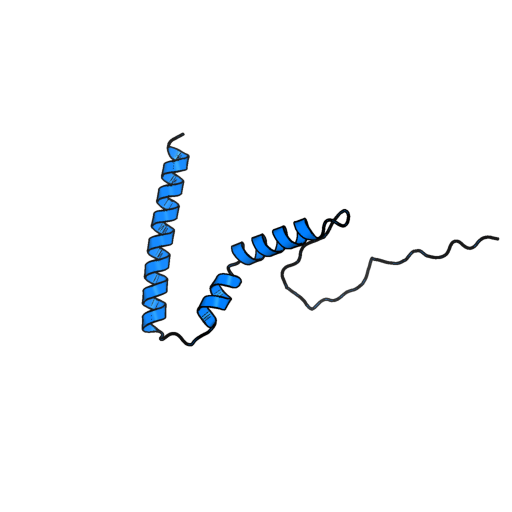 . ARG A 1 81 ? -14.915 12.920 -7.764 1.00 88.25 81 ARG A CA 1
ATOM 667 C C . ARG A 1 81 ? -15.107 14.397 -8.080 1.00 88.25 81 ARG A C 1
ATOM 669 O O . ARG A 1 81 ? -15.192 14.738 -9.246 1.00 88.25 81 ARG A O 1
ATOM 676 N N . LEU A 1 82 ? -15.012 15.260 -7.069 1.00 87.06 82 LEU A N 1
ATOM 677 C CA . LEU A 1 82 ? -15.107 16.714 -7.238 1.00 87.06 82 LEU A CA 1
ATOM 678 C C . LEU A 1 82 ? -14.049 17.266 -8.212 1.00 87.06 82 LEU A C 1
ATOM 680 O O . LEU A 1 82 ? -14.371 18.083 -9.062 1.00 87.06 82 LEU A O 1
ATOM 684 N N . GLU A 1 83 ? -12.806 16.773 -8.139 1.00 86.62 83 GLU A N 1
ATOM 685 C CA . GLU A 1 83 ? -11.728 17.123 -9.085 1.00 86.62 83 GLU A CA 1
ATOM 686 C C . GLU A 1 83 ? -12.024 16.686 -10.537 1.00 86.62 83 GLU A C 1
ATOM 688 O O . GLU A 1 83 ? -11.454 17.249 -11.464 1.00 86.62 83 GLU A O 1
ATOM 693 N N . ARG A 1 84 ? -12.863 15.663 -10.748 1.00 80.38 84 ARG A N 1
ATOM 694 C CA . ARG A 1 84 ? -13.211 15.138 -12.078 1.00 80.38 84 ARG A CA 1
ATOM 695 C C . ARG A 1 84 ? -14.456 15.813 -12.648 1.00 80.38 84 ARG A C 1
ATOM 697 O O . ARG A 1 84 ? -14.471 16.134 -13.830 1.00 80.38 84 ARG A O 1
ATOM 704 N N . ASP A 1 85 ? -15.467 16.011 -11.810 1.00 77.81 85 ASP A N 1
ATOM 705 C CA . ASP A 1 85 ? -16.766 16.567 -12.197 1.00 77.81 85 ASP A CA 1
ATOM 706 C C . ASP A 1 85 ? -16.716 18.104 -12.352 1.00 77.81 85 ASP A C 1
ATOM 708 O O . ASP A 1 85 ? -17.638 18.696 -12.897 1.00 77.81 85 ASP A O 1
ATOM 712 N N . GLY A 1 86 ? -15.635 18.754 -11.897 1.00 64.94 86 GLY A N 1
ATOM 713 C CA . GLY A 1 86 ? -15.351 20.181 -12.099 1.00 64.94 86 GLY A CA 1
ATOM 714 C C . GLY A 1 86 ? -14.580 20.523 -13.385 1.00 64.94 86 GLY A C 1
ATOM 715 O O . GLY A 1 86 ? -13.838 21.505 -13.372 1.00 64.94 86 GLY A O 1
ATOM 716 N N . SER A 1 87 ? -14.714 19.712 -14.445 1.00 49.88 87 SER A N 1
ATOM 717 C CA . SER A 1 87 ? -14.165 19.972 -15.794 1.00 49.88 87 SER A CA 1
ATOM 718 C C . SER A 1 87 ? -15.271 20.365 -16.763 1.00 49.88 87 SER A C 1
ATOM 720 O O . SER A 1 87 ? -16.318 19.682 -16.723 1.00 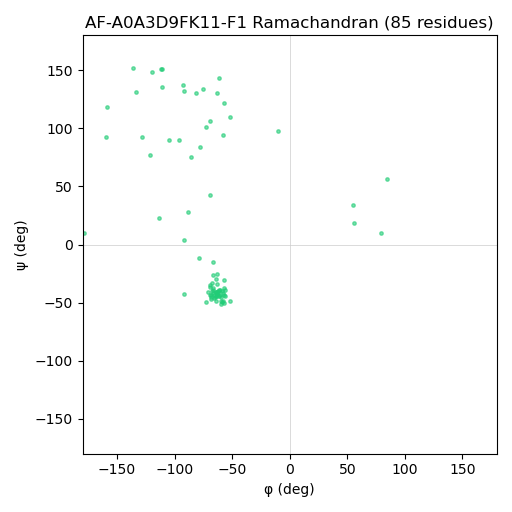49.88 87 SER A O 1
#

Mean predicted aligned error: 12.99 Å

Solvent-accessible surface area (backbone atoms only — not comparable to full-atom values): 5674 Å² total; per-residue (Å²): 142,79,86,82,81,75,90,76,76,87,70,84,80,83,68,91,81,66,102,61,96,82,71,80,69,58,93,87,40,55,68,60,30,52,52,50,44,52,53,51,43,57,71,75,34,51,64,58,49,57,62,63,64,73,54,94,70,57,73,67,59,51,53,53,51,50,53,54,50,48,55,54,49,50,54,53,49,52,54,56,46,55,69,58,73,74,109

Radius of gyration: 22.9 Å; Cα contacts (8 Å, |Δi|>4): 15; chains: 1; bounding box: 42×53×64 Å

Secondary structure (DSSP, 8-state):
----------S----TT---------TT-HHHHHHHHHHHHHHHTHHHHHHHTSS---HHHHHHHHHHHHHHHHHHHHHHHHHHHT-

pLDDT: mean 77.06, std 17.19, range [35.97, 93.12]